Protein AF-A0A453SPH9-F1 (afdb_monomer_lite)

Radius of gyration: 14.11 Å; chains: 1; bounding box: 33×22×46 Å

pLDDT: mean 88.18, std 10.48, range [45.12, 97.75]

Structure (mmCIF, N/CA/C/O backbone):
data_AF-A0A453SPH9-F1
#
_entry.id   AF-A0A453SPH9-F1
#
loop_
_atom_site.group_PDB
_atom_site.id
_atom_site.type_symbol
_atom_site.label_atom_id
_atom_site.label_alt_id
_atom_site.label_comp_id
_atom_site.label_asym_id
_atom_site.label_entity_id
_atom_site.label_seq_id
_atom_site.pdbx_PDB_ins_code
_atom_site.Cartn_x
_atom_site.Cartn_y
_atom_site.Cartn_z
_atom_site.occupancy
_atom_site.B_iso_or_equiv
_atom_site.auth_seq_id
_atom_site.auth_comp_id
_atom_site.auth_asym_id
_atom_site.auth_atom_id
_atom_site.pdbx_PDB_model_num
ATOM 1 N N . LEU A 1 1 ? -7.768 -9.920 24.157 1.00 47.09 1 LEU A N 1
ATOM 2 C CA . LEU A 1 1 ? -7.005 -8.653 24.096 1.00 47.09 1 LEU A CA 1
ATOM 3 C C . LEU A 1 1 ? -6.949 -8.233 22.629 1.00 47.09 1 LEU A C 1
ATOM 5 O O . LEU A 1 1 ? -6.292 -8.907 21.851 1.00 47.09 1 LEU A O 1
ATOM 9 N N . LEU A 1 2 ? -7.734 -7.233 22.218 1.00 66.50 2 LEU A N 1
ATOM 10 C CA . LEU A 1 2 ? -7.675 -6.696 20.852 1.00 66.50 2 LEU A CA 1
ATOM 11 C C . LEU A 1 2 ? -6.459 -5.770 20.767 1.00 66.50 2 LEU A C 1
ATOM 13 O O . LEU A 1 2 ? -6.383 -4.800 21.521 1.00 66.50 2 LEU A O 1
ATOM 17 N N . LEU A 1 3 ? -5.507 -6.096 19.893 1.00 77.88 3 LEU A N 1
ATOM 18 C CA . LEU A 1 3 ? -4.346 -5.253 19.620 1.00 77.88 3 LEU A CA 1
ATOM 19 C C . LEU A 1 3 ? -4.844 -3.903 19.074 1.00 77.88 3 LEU A C 1
ATOM 21 O O . LEU A 1 3 ? -5.718 -3.873 18.211 1.00 77.88 3 LEU A O 1
ATOM 25 N N . LYS A 1 4 ? -4.349 -2.788 19.613 1.00 83.69 4 LYS A N 1
ATOM 26 C CA . LYS A 1 4 ? -4.703 -1.434 19.164 1.00 83.69 4 LYS A CA 1
ATOM 27 C C . LYS A 1 4 ? -3.436 -0.617 19.000 1.00 83.69 4 LYS A C 1
ATOM 29 O O . LYS A 1 4 ? -2.630 -0.547 19.925 1.00 83.69 4 LYS A O 1
ATOM 34 N N . LEU A 1 5 ? -3.280 -0.006 17.834 1.00 84.56 5 LEU A N 1
ATOM 35 C CA . LEU A 1 5 ? -2.148 0.856 17.525 1.00 84.56 5 LEU A CA 1
ATOM 36 C C . LEU A 1 5 ? -2.465 2.300 17.923 1.00 84.56 5 LEU A C 1
ATOM 38 O O . LEU A 1 5 ? -3.548 2.817 17.656 1.00 84.56 5 LEU A O 1
ATOM 42 N N . SER A 1 6 ? -1.504 2.959 18.560 1.00 87.12 6 SER A N 1
ATOM 43 C CA . SER A 1 6 ? -1.535 4.406 18.799 1.00 87.12 6 SER A CA 1
ATOM 44 C C . SER A 1 6 ? -1.298 5.191 17.503 1.00 87.12 6 SER A C 1
ATOM 46 O O . SER A 1 6 ? -0.647 4.680 16.590 1.00 87.12 6 SER A O 1
ATOM 48 N N . SER A 1 7 ? -1.723 6.462 17.442 1.00 85.44 7 SER A N 1
ATOM 49 C CA . SER A 1 7 ? -1.447 7.343 16.290 1.00 85.44 7 SER A CA 1
ATOM 50 C C . SER A 1 7 ? 0.039 7.368 15.922 1.00 85.44 7 SER A C 1
ATOM 52 O O . SER A 1 7 ? 0.387 7.239 14.755 1.00 85.44 7 SER A O 1
ATOM 54 N N . ARG A 1 8 ? 0.939 7.429 16.914 1.00 89.19 8 ARG A N 1
ATOM 55 C CA . ARG A 1 8 ? 2.391 7.402 16.672 1.00 89.19 8 ARG A CA 1
ATOM 56 C C . ARG A 1 8 ? 2.851 6.108 15.994 1.00 89.19 8 ARG A C 1
ATOM 58 O O . ARG A 1 8 ? 3.669 6.168 15.082 1.00 89.19 8 ARG A O 1
ATOM 65 N N . GLN A 1 9 ? 2.354 4.951 16.435 1.00 90.69 9 GLN A N 1
ATOM 66 C CA . GLN A 1 9 ? 2.690 3.665 15.810 1.00 90.69 9 GLN A CA 1
ATOM 67 C C . GLN A 1 9 ? 2.145 3.588 14.385 1.00 90.69 9 GLN A C 1
ATOM 69 O O . GLN A 1 9 ? 2.841 3.097 13.504 1.00 90.69 9 GLN A O 1
ATOM 74 N N . ILE A 1 10 ? 0.940 4.114 14.156 1.00 91.44 10 ILE A N 1
ATOM 75 C CA . ILE A 1 10 ? 0.341 4.183 12.823 1.00 91.44 10 ILE A CA 1
ATOM 76 C C . ILE A 1 10 ? 1.208 5.035 11.898 1.00 91.44 10 ILE A C 1
ATOM 78 O O . ILE A 1 10 ? 1.600 4.549 10.841 1.00 91.44 10 ILE A O 1
ATOM 82 N N . THR A 1 11 ? 1.587 6.246 12.320 1.00 91.94 11 THR A N 1
ATOM 83 C CA . THR A 1 11 ? 2.461 7.129 11.538 1.00 91.94 11 THR A CA 1
ATOM 84 C C . THR A 1 11 ? 3.777 6.440 11.184 1.00 91.94 11 THR A C 1
ATOM 86 O O . THR A 1 11 ? 4.170 6.442 10.023 1.00 91.94 11 THR A O 1
ATOM 89 N N . LEU A 1 12 ? 4.442 5.806 12.157 1.00 94.25 12 LEU A N 1
ATOM 90 C CA . LEU A 1 12 ? 5.714 5.108 11.926 1.00 94.25 12 LEU A CA 1
ATOM 91 C C . LEU A 1 12 ? 5.575 3.916 10.970 1.00 94.25 12 LEU A C 1
ATOM 93 O O . LEU A 1 12 ? 6.464 3.660 10.160 1.00 94.25 12 LEU A O 1
ATOM 97 N N . LEU A 1 13 ? 4.471 3.176 11.054 1.00 94.94 13 LEU A N 1
ATOM 98 C CA . LEU A 1 13 ? 4.216 2.054 10.154 1.00 94.94 13 LEU A CA 1
ATOM 99 C C . LEU A 1 13 ? 3.898 2.541 8.737 1.00 94.94 13 LEU A C 1
ATOM 101 O O . LEU A 1 13 ? 4.402 1.966 7.778 1.00 94.94 13 LEU A O 1
ATOM 105 N N . LEU A 1 14 ? 3.132 3.625 8.591 1.00 94.88 14 LEU A N 1
ATOM 106 C CA . LEU A 1 14 ? 2.836 4.232 7.291 1.00 94.88 14 LEU A CA 1
ATOM 107 C C . LEU A 1 14 ? 4.087 4.804 6.616 1.00 94.88 14 LEU A C 1
ATOM 109 O O . LEU A 1 14 ? 4.282 4.589 5.420 1.00 94.88 14 LEU A O 1
ATOM 113 N N . THR A 1 15 ? 4.964 5.478 7.364 1.00 95.31 15 THR A N 1
ATOM 114 C CA . THR A 1 15 ? 6.237 5.971 6.816 1.00 95.31 15 THR A CA 1
ATOM 115 C C . THR A 1 15 ? 7.183 4.828 6.453 1.00 95.31 15 THR A C 1
ATOM 117 O O . THR A 1 15 ? 7.867 4.906 5.434 1.00 95.31 15 THR A O 1
ATOM 120 N N . SER A 1 16 ? 7.187 3.739 7.228 1.00 96.19 16 SER A N 1
ATOM 121 C CA . SER A 1 16 ? 7.944 2.528 6.894 1.00 96.19 16 SER A CA 1
ATOM 122 C C . SER A 1 16 ? 7.420 1.860 5.619 1.00 96.19 16 SER A C 1
ATOM 124 O O . SER A 1 16 ? 8.208 1.531 4.738 1.00 96.19 16 SER A O 1
ATOM 126 N N . ILE A 1 17 ? 6.096 1.749 5.458 1.00 96.69 17 ILE A N 1
ATOM 127 C CA . ILE A 1 17 ? 5.455 1.232 4.236 1.00 96.69 17 ILE A CA 1
ATOM 128 C C . ILE A 1 17 ? 5.859 2.053 3.011 1.00 96.69 17 ILE A C 1
ATOM 130 O O . ILE A 1 17 ? 6.189 1.478 1.975 1.00 96.69 17 ILE A O 1
ATOM 134 N N . TRP A 1 18 ? 5.869 3.385 3.128 1.00 96.44 18 TRP A N 1
ATOM 135 C CA . TRP A 1 18 ? 6.357 4.260 2.064 1.00 96.44 18 TRP A CA 1
ATOM 136 C C . TRP A 1 18 ? 7.804 3.929 1.687 1.00 96.44 18 TRP A C 1
ATOM 138 O O . TRP A 1 18 ? 8.080 3.620 0.528 1.00 96.44 18 TRP A O 1
ATOM 148 N N . ALA A 1 19 ? 8.711 3.946 2.669 1.00 96.50 19 ALA A N 1
ATOM 149 C CA . ALA A 1 19 ? 10.133 3.687 2.457 1.00 96.50 19 ALA A CA 1
ATOM 150 C C . ALA A 1 19 ? 10.382 2.295 1.852 1.00 96.50 19 ALA A C 1
ATOM 152 O O . ALA A 1 19 ? 11.179 2.148 0.924 1.00 96.50 19 ALA A O 1
ATOM 153 N N . GLN A 1 20 ? 9.655 1.284 2.334 1.00 95.81 20 GLN A N 1
ATOM 154 C CA . GLN A 1 20 ? 9.713 -0.067 1.797 1.00 95.81 20 GLN A CA 1
ATOM 155 C C . GLN A 1 20 ? 9.223 -0.108 0.357 1.00 95.81 20 GLN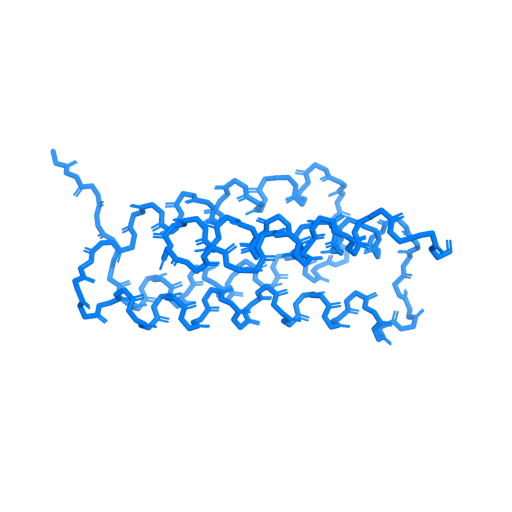 A C 1
ATOM 157 O O . GLN A 1 20 ? 9.927 -0.668 -0.462 1.00 95.81 20 GLN A O 1
ATOM 162 N N . ALA A 1 21 ? 8.095 0.512 0.008 1.00 95.69 21 ALA A N 1
ATOM 163 C CA . ALA A 1 21 ? 7.538 0.451 -1.345 1.00 95.69 21 ALA A CA 1
ATOM 164 C C . ALA A 1 21 ? 8.413 1.143 -2.410 1.00 95.69 21 ALA A C 1
ATOM 166 O O . ALA A 1 21 ? 8.484 0.673 -3.552 1.00 95.69 21 ALA A O 1
ATOM 167 N N . VAL A 1 22 ? 9.101 2.234 -2.055 1.00 94.88 22 VAL A N 1
ATOM 168 C CA . VAL A 1 22 ? 9.994 2.955 -2.984 1.00 94.88 22 VAL A CA 1
ATOM 169 C C . VAL A 1 22 ? 11.380 2.317 -3.114 1.00 94.88 22 VAL A C 1
ATOM 171 O O . VAL A 1 22 ? 12.097 2.620 -4.069 1.00 94.88 22 VAL A O 1
ATOM 174 N N . SER A 1 23 ? 11.743 1.390 -2.218 1.00 94.25 23 SER A N 1
ATOM 175 C CA . SER A 1 23 ? 13.043 0.709 -2.247 1.00 94.25 23 SER A CA 1
ATOM 176 C C . SER A 1 23 ? 13.330 0.068 -3.618 1.00 94.25 23 SER A C 1
ATOM 178 O O . SER A 1 23 ? 12.433 -0.559 -4.208 1.00 94.25 23 SER A O 1
ATOM 180 N N . PRO A 1 24 ? 14.562 0.209 -4.149 1.00 90.69 24 PRO A N 1
ATOM 181 C CA . PRO A 1 24 ? 14.948 -0.373 -5.431 1.00 90.69 24 PRO A CA 1
ATOM 182 C C . PRO A 1 24 ? 14.945 -1.905 -5.437 1.00 90.69 24 PRO A C 1
ATOM 184 O O . PRO A 1 24 ? 14.795 -2.499 -6.500 1.00 90.69 24 PRO A O 1
ATOM 187 N N . GLU A 1 25 ? 15.042 -2.533 -4.266 1.00 91.00 25 GLU A N 1
ATOM 188 C CA . GLU A 1 25 ? 15.185 -3.986 -4.105 1.00 91.00 25 GLU A CA 1
ATOM 189 C C . GLU A 1 25 ? 13.851 -4.752 -4.167 1.00 91.00 25 GLU A C 1
ATOM 191 O O . GLU A 1 25 ? 13.827 -5.976 -4.041 1.00 91.00 25 GLU A O 1
ATOM 196 N N . ASN A 1 26 ? 12.722 -4.062 -4.363 1.00 93.00 26 ASN A N 1
ATOM 197 C CA . ASN A 1 26 ? 11.419 -4.719 -4.361 1.00 93.00 26 ASN A CA 1
ATOM 198 C C . ASN A 1 26 ? 11.194 -5.631 -5.566 1.00 93.00 26 ASN A C 1
ATOM 200 O O . ASN A 1 26 ? 11.226 -5.212 -6.727 1.00 93.00 26 ASN A O 1
ATOM 204 N N . THR A 1 27 ? 10.786 -6.854 -5.255 1.00 91.75 27 THR A N 1
ATOM 205 C CA . THR A 1 27 ? 10.158 -7.795 -6.181 1.00 91.75 27 THR A CA 1
ATOM 206 C C . THR A 1 27 ? 8.625 -7.694 -6.097 1.00 91.75 27 THR A C 1
ATOM 208 O O . THR A 1 27 ? 8.092 -7.143 -5.130 1.00 91.75 27 THR A O 1
ATOM 211 N N . PRO A 1 28 ? 7.867 -8.241 -7.068 1.00 89.31 28 PRO A N 1
ATOM 212 C CA . PRO A 1 28 ? 6.402 -8.281 -7.002 1.00 89.31 28 PRO A CA 1
ATOM 213 C C . PRO A 1 28 ? 5.838 -8.855 -5.690 1.00 89.31 28 PRO A C 1
ATOM 215 O O . PRO A 1 28 ? 4.881 -8.301 -5.154 1.00 89.31 28 PRO A O 1
ATOM 218 N N . ALA A 1 29 ? 6.470 -9.889 -5.126 1.00 92.88 29 ALA A N 1
ATOM 219 C CA . ALA A 1 29 ? 6.053 -10.489 -3.856 1.00 92.88 29 ALA A CA 1
ATOM 220 C C . ALA A 1 29 ? 6.202 -9.525 -2.663 1.00 92.88 29 ALA A C 1
ATOM 222 O O . ALA A 1 29 ? 5.402 -9.558 -1.729 1.00 92.88 29 ALA A O 1
ATOM 223 N N . ASN A 1 30 ? 7.190 -8.619 -2.696 1.00 95.75 30 ASN A N 1
ATOM 224 C CA . ASN A 1 30 ? 7.344 -7.607 -1.650 1.00 95.75 30 ASN A CA 1
ATOM 225 C C . ASN A 1 30 ? 6.172 -6.618 -1.657 1.00 95.75 30 ASN A C 1
ATOM 227 O O . ASN A 1 30 ? 5.663 -6.275 -0.594 1.00 95.75 30 ASN A O 1
ATOM 231 N N . TYR A 1 31 ? 5.688 -6.214 -2.836 1.00 96.06 31 TYR A N 1
ATOM 232 C CA . TYR A 1 31 ? 4.527 -5.327 -2.948 1.00 96.06 31 TYR A CA 1
ATOM 233 C C . TYR A 1 31 ? 3.246 -5.965 -2.388 1.00 96.06 31 TYR A C 1
ATOM 235 O O . TYR A 1 31 ? 2.469 -5.285 -1.719 1.00 96.06 31 TYR A O 1
ATOM 243 N N . GLU A 1 32 ? 3.043 -7.267 -2.594 1.00 95.31 32 GLU A N 1
ATOM 244 C CA . GLU A 1 32 ? 1.920 -8.008 -2.003 1.00 95.31 32 GLU A CA 1
ATOM 245 C C . GLU A 1 32 ? 2.018 -8.062 -0.469 1.00 95.31 32 GLU A C 1
ATOM 247 O O . GLU A 1 32 ? 1.056 -7.745 0.236 1.00 95.31 32 GLU A O 1
ATOM 252 N N . ALA A 1 33 ? 3.208 -8.350 0.069 1.00 97.00 33 ALA A N 1
ATOM 253 C CA . ALA A 1 33 ? 3.450 -8.327 1.512 1.00 97.00 33 ALA A CA 1
ATOM 254 C C . ALA A 1 33 ? 3.212 -6.934 2.128 1.00 97.00 33 ALA A C 1
ATOM 256 O O . ALA A 1 33 ? 2.618 -6.817 3.206 1.00 97.00 33 ALA A O 1
ATOM 257 N N . ILE A 1 34 ? 3.614 -5.866 1.430 1.00 97.75 34 ILE A N 1
ATOM 258 C CA . ILE A 1 34 ? 3.346 -4.481 1.839 1.00 97.75 34 ILE A CA 1
ATOM 259 C C . ILE A 1 34 ? 1.833 -4.211 1.859 1.00 97.75 34 ILE A C 1
ATOM 261 O O . ILE A 1 34 ? 1.332 -3.642 2.831 1.00 97.75 34 ILE A O 1
ATOM 265 N N . ALA A 1 35 ? 1.082 -4.665 0.850 1.00 96.94 35 ALA A N 1
ATOM 266 C CA . ALA A 1 35 ? -0.375 -4.508 0.805 1.00 96.94 35 ALA A CA 1
ATOM 267 C C . ALA A 1 35 ? -1.073 -5.200 1.991 1.00 96.94 35 ALA A C 1
ATOM 269 O O . ALA A 1 35 ? -1.977 -4.630 2.614 1.00 96.94 35 ALA A O 1
ATOM 270 N N . HIS A 1 36 ? -0.636 -6.411 2.344 1.00 96.50 36 HIS A N 1
ATOM 271 C CA . HIS A 1 36 ? -1.150 -7.127 3.513 1.00 96.50 36 HIS A CA 1
ATOM 272 C C . HIS A 1 36 ? -0.806 -6.416 4.823 1.00 96.50 36 HIS A C 1
ATOM 274 O O . HIS A 1 36 ? -1.677 -6.246 5.677 1.00 96.50 36 HIS A O 1
ATOM 280 N N . THR A 1 37 ? 0.431 -5.939 4.958 1.00 96.38 37 THR A N 1
ATOM 281 C CA . THR A 1 37 ? 0.886 -5.188 6.137 1.00 96.38 37 THR A CA 1
ATOM 282 C C . THR A 1 37 ? 0.066 -3.913 6.327 1.00 96.38 37 THR A C 1
ATOM 284 O O . THR A 1 37 ? -0.426 -3.643 7.423 1.00 96.38 37 THR A O 1
ATOM 287 N N . TYR A 1 38 ? -0.163 -3.169 5.244 1.00 95.81 38 TYR A N 1
ATOM 288 C CA . TYR A 1 38 ? -1.031 -1.996 5.233 1.00 95.81 38 TYR A CA 1
ATOM 289 C C . TYR A 1 38 ? -2.472 -2.323 5.648 1.00 95.81 38 TYR A C 1
ATOM 291 O O . TYR A 1 38 ? -3.074 -1.615 6.453 1.00 95.81 38 TYR A O 1
ATOM 299 N N . SER A 1 39 ? -3.021 -3.424 5.135 1.00 94.00 39 SER A N 1
ATOM 300 C CA . SER A 1 39 ? -4.381 -3.859 5.466 1.00 94.00 39 SER A CA 1
ATOM 301 C C . SER A 1 39 ? -4.523 -4.168 6.960 1.00 94.00 39 SER A C 1
ATOM 303 O O . SER A 1 39 ? -5.459 -3.695 7.605 1.00 94.00 39 SER A O 1
ATOM 305 N N . LEU A 1 40 ? -3.565 -4.906 7.535 1.00 93.00 40 LEU A N 1
ATOM 306 C CA . LEU A 1 40 ? -3.534 -5.209 8.969 1.00 93.00 40 LEU A CA 1
ATOM 307 C C . LEU A 1 40 ? -3.418 -3.936 9.811 1.00 93.00 40 LEU A C 1
ATOM 309 O O . LEU A 1 40 ? -4.184 -3.754 10.756 1.00 93.00 40 LEU A O 1
ATOM 313 N N . LEU A 1 41 ? -2.514 -3.029 9.441 1.00 92.56 41 LEU A N 1
ATOM 314 C CA . LEU A 1 41 ? -2.354 -1.731 10.094 1.00 92.56 41 LEU A CA 1
ATOM 315 C C . LEU A 1 41 ? -3.689 -0.977 10.209 1.00 92.56 41 LEU A C 1
ATOM 317 O O . LEU A 1 41 ? -4.031 -0.487 11.287 1.00 92.56 41 LEU A O 1
ATOM 321 N N . LEU A 1 42 ? -4.465 -0.914 9.125 1.00 90.38 42 LEU A N 1
ATOM 322 C CA . LEU A 1 42 ? -5.746 -0.210 9.122 1.00 90.38 42 LEU A CA 1
ATOM 323 C C . LEU A 1 42 ? -6.805 -0.900 9.984 1.00 90.38 42 LEU A C 1
ATOM 325 O O . LEU A 1 42 ? -7.524 -0.213 10.713 1.00 90.38 42 LEU A O 1
ATOM 329 N N . LEU A 1 43 ? -6.851 -2.235 9.982 1.00 88.56 43 LEU A N 1
ATOM 330 C CA . LEU A 1 43 ? -7.758 -3.008 10.838 1.00 88.56 43 LEU A CA 1
ATOM 331 C C . LEU A 1 43 ? -7.458 -2.817 12.336 1.00 88.56 43 LEU A C 1
ATOM 333 O O . LEU A 1 43 ? -8.376 -2.854 13.154 1.00 88.56 43 LEU A O 1
ATOM 337 N N . PHE A 1 44 ? -6.196 -2.563 12.700 1.00 87.38 44 PHE A N 1
ATOM 338 C CA . PHE A 1 44 ? -5.756 -2.373 14.089 1.00 87.38 44 PHE A CA 1
ATOM 339 C C . PHE A 1 44 ? -5.595 -0.901 14.520 1.00 87.38 44 PHE A C 1
ATOM 341 O O . PHE A 1 44 ? -5.157 -0.634 15.641 1.00 87.38 44 PHE A O 1
ATOM 348 N N . SER A 1 45 ? -6.002 0.069 13.692 1.00 82.69 45 SER A N 1
ATOM 349 C CA . SER A 1 45 ? -5.872 1.518 13.968 1.00 82.69 45 SER A CA 1
ATOM 350 C C . SER A 1 45 ? -6.829 2.078 15.051 1.00 82.69 45 SER A C 1
ATOM 352 O O . SER A 1 45 ? -6.849 3.277 15.342 1.00 82.69 45 SER A O 1
ATOM 354 N N . GLY A 1 46 ? -7.642 1.207 15.6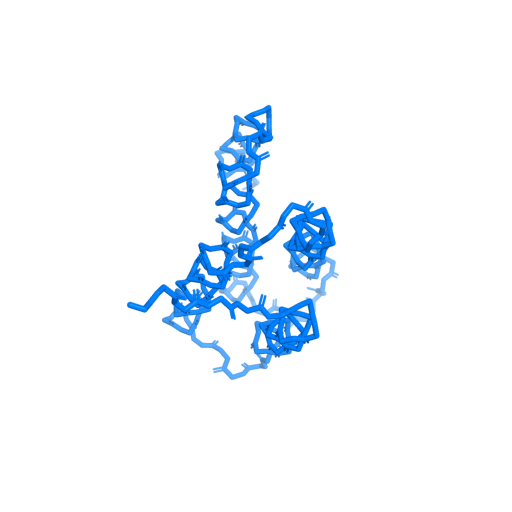60 1.00 65.88 46 GLY A N 1
ATOM 355 C CA . GLY A 1 46 ? -8.873 1.524 16.387 1.00 65.88 46 GLY A CA 1
ATOM 356 C C . GLY A 1 46 ? -8.799 2.518 17.556 1.00 65.88 46 GLY A C 1
ATOM 357 O O . GLY A 1 46 ? -8.456 2.144 18.677 1.00 65.88 46 GLY A O 1
ATOM 358 N N . CYS A 1 47 ? -9.317 3.729 17.314 1.00 59.25 47 CYS A N 1
ATOM 359 C CA . CYS A 1 47 ? -10.008 4.635 18.248 1.00 59.25 47 CYS A CA 1
ATOM 360 C C . CYS A 1 47 ? -10.653 5.795 17.448 1.00 59.25 47 CYS A C 1
ATOM 362 O O . CYS A 1 47 ? -10.131 6.173 16.407 1.00 59.25 47 CYS A O 1
ATOM 364 N N . LYS A 1 48 ? -11.772 6.395 17.897 1.00 61.66 48 LYS A N 1
ATOM 365 C CA . LYS A 1 48 ? -12.490 7.445 17.122 1.00 61.66 48 LYS A CA 1
ATOM 366 C C . LYS A 1 48 ? -11.653 8.702 16.819 1.00 61.66 48 LYS A C 1
ATOM 368 O O . LYS A 1 48 ? -11.935 9.369 15.836 1.00 61.66 48 LYS A O 1
ATOM 373 N N . ALA A 1 49 ? -10.657 9.028 17.643 1.00 62.22 49 ALA A N 1
ATOM 374 C CA . ALA A 1 49 ? -9.760 10.163 17.401 1.00 62.22 49 ALA A CA 1
ATOM 375 C C . ALA A 1 49 ? -8.617 9.799 16.434 1.00 62.22 49 ALA A C 1
ATOM 377 O O . ALA A 1 49 ? -8.363 10.524 15.478 1.00 62.22 49 ALA A O 1
ATOM 378 N N . SER A 1 50 ? -7.994 8.629 16.622 1.00 65.94 50 SER A N 1
ATOM 379 C CA . SER A 1 50 ? -6.935 8.127 15.738 1.00 65.94 50 SER A CA 1
ATOM 380 C C . SER A 1 50 ? -7.452 7.739 14.353 1.00 65.94 50 SER A C 1
ATOM 382 O O . SER A 1 50 ? -6.665 7.686 13.418 1.00 65.94 50 SER A O 1
ATOM 384 N N . ILE A 1 51 ? -8.759 7.496 14.188 1.00 72.38 51 ILE A N 1
ATOM 385 C CA . ILE A 1 51 ? -9.333 7.063 12.909 1.00 72.38 51 ILE A CA 1
ATOM 386 C C . ILE A 1 51 ? -9.247 8.140 11.824 1.00 72.38 51 ILE A C 1
ATOM 388 O O . ILE A 1 51 ? -9.010 7.797 10.675 1.00 72.38 51 ILE A O 1
ATOM 392 N N . LEU A 1 52 ? -9.406 9.425 12.166 1.00 77.38 52 LEU A N 1
ATOM 393 C CA . LEU A 1 52 ? -9.343 10.519 11.188 1.00 77.38 52 LEU A CA 1
ATOM 394 C C . LEU A 1 52 ? -7.900 10.792 10.756 1.00 77.38 52 LEU A C 1
ATOM 396 O O . LEU A 1 52 ? -7.632 10.992 9.570 1.00 77.38 52 LEU A O 1
ATOM 400 N N . GLU A 1 53 ? -6.965 10.744 11.704 1.00 81.44 53 GLU A N 1
ATOM 401 C CA . GLU A 1 53 ? -5.532 10.833 11.415 1.00 81.44 53 GLU A CA 1
ATOM 402 C C . GLU A 1 53 ? -5.069 9.636 10.579 1.00 81.44 53 GLU A C 1
ATOM 404 O O . GLU A 1 53 ? -4.442 9.820 9.537 1.00 81.44 53 GLU A O 1
ATOM 409 N N . ALA A 1 54 ? -5.439 8.417 10.986 1.00 82.88 54 ALA A N 1
ATOM 410 C CA . ALA A 1 54 ? -5.121 7.191 10.263 1.00 82.88 54 ALA A CA 1
ATOM 411 C C . ALA A 1 54 ? -5.737 7.189 8.861 1.00 82.88 54 ALA A C 1
ATOM 413 O O . ALA A 1 54 ? -5.055 6.832 7.906 1.00 82.88 54 ALA A O 1
ATOM 414 N N . LEU A 1 55 ? -6.986 7.645 8.713 1.00 86.56 55 LEU A N 1
ATOM 415 C CA . LEU A 1 55 ? -7.642 7.825 7.419 1.00 86.56 55 LEU A CA 1
ATOM 416 C C . LEU A 1 55 ? -6.808 8.738 6.530 1.00 86.56 55 LEU A C 1
ATOM 4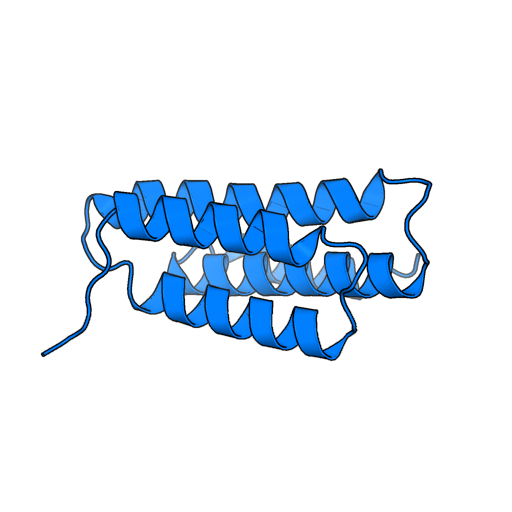18 O O . LEU A 1 55 ? -6.401 8.321 5.445 1.00 86.56 55 LEU A O 1
ATOM 422 N N . THR A 1 56 ? -6.509 9.944 7.009 1.00 89.69 56 THR A N 1
ATOM 423 C CA . THR A 1 56 ? -5.804 10.964 6.226 1.00 89.69 56 THR A CA 1
ATOM 424 C C . THR A 1 56 ? -4.426 10.472 5.800 1.00 89.69 56 THR A C 1
ATOM 426 O O . THR A 1 56 ? -4.114 10.482 4.610 1.00 89.69 56 THR A O 1
ATOM 429 N N . GLN A 1 57 ? -3.629 9.957 6.739 1.00 91.75 57 GLN A N 1
ATOM 430 C CA . GLN A 1 57 ? -2.285 9.465 6.441 1.00 91.75 57 GLN A CA 1
ATOM 431 C C . GLN A 1 57 ? -2.306 8.234 5.523 1.00 91.75 57 GLN A C 1
ATOM 433 O O . GLN A 1 57 ? -1.453 8.104 4.648 1.00 91.75 57 GLN A O 1
ATOM 438 N N . SER A 1 58 ? -3.293 7.344 5.670 1.00 91.31 58 SER A N 1
ATOM 439 C CA . SER A 1 58 ? -3.414 6.157 4.816 1.00 91.31 58 SER A CA 1
ATOM 440 C C . SER A 1 58 ? -3.643 6.533 3.348 1.00 91.31 58 SER A C 1
ATOM 442 O O . SER A 1 58 ? -2.928 6.061 2.461 1.00 91.31 58 SER A O 1
ATOM 444 N N . PHE A 1 59 ? -4.571 7.464 3.089 1.00 93.31 59 PHE A N 1
ATOM 445 C CA . PHE A 1 59 ? -4.818 7.977 1.744 1.00 93.31 59 PHE A CA 1
ATOM 446 C C . PHE A 1 59 ? -3.627 8.776 1.217 1.00 93.31 59 PHE A C 1
ATOM 448 O O . PHE A 1 59 ? -3.289 8.632 0.045 1.00 93.31 59 PHE A O 1
ATOM 455 N N . GLN A 1 60 ? -2.955 9.561 2.066 1.00 94.94 60 GLN A N 1
ATOM 456 C CA . GLN A 1 60 ? -1.742 10.288 1.682 1.00 94.94 60 GLN A CA 1
ATOM 457 C C . GLN A 1 60 ? -0.652 9.344 1.169 1.00 94.94 60 GLN A C 1
ATOM 459 O O . GLN A 1 60 ? -0.128 9.579 0.082 1.00 94.94 60 GLN A O 1
ATOM 464 N N . VAL A 1 61 ? -0.346 8.255 1.884 1.00 96.25 61 VAL A N 1
ATOM 465 C CA . VAL A 1 61 ? 0.661 7.280 1.426 1.00 96.25 61 VAL A CA 1
ATOM 466 C C . VAL A 1 61 ? 0.218 6.602 0.129 1.00 96.25 61 VAL A C 1
ATOM 468 O O . VAL A 1 61 ? 1.009 6.506 -0.809 1.00 96.25 61 VAL A O 1
ATOM 471 N N . ALA A 1 62 ? -1.044 6.173 0.031 1.00 96.00 62 ALA A N 1
ATOM 472 C CA . ALA A 1 62 ? -1.553 5.535 -1.183 1.00 96.00 62 ALA A CA 1
ATOM 473 C C . ALA A 1 62 ? -1.458 6.467 -2.409 1.00 96.00 62 ALA A C 1
ATOM 475 O O . ALA A 1 62 ? -0.990 6.058 -3.473 1.00 96.00 62 ALA A O 1
ATOM 476 N N . PHE A 1 63 ? -1.845 7.738 -2.267 1.00 94.88 63 PHE A N 1
ATOM 477 C CA . PHE A 1 63 ? -1.767 8.719 -3.351 1.00 94.88 63 PHE A CA 1
ATOM 478 C C . PHE A 1 63 ? -0.336 9.125 -3.683 1.00 94.88 63 PHE A C 1
ATOM 480 O O . PHE A 1 63 ? -0.017 9.260 -4.864 1.00 94.88 63 PHE A O 1
ATOM 487 N N . ALA A 1 64 ? 0.540 9.249 -2.687 1.00 96.31 64 ALA A N 1
ATOM 488 C CA . ALA A 1 64 ? 1.956 9.487 -2.924 1.00 96.31 64 ALA A CA 1
ATOM 489 C C . ALA A 1 64 ? 2.573 8.345 -3.747 1.00 96.31 64 ALA A C 1
ATOM 491 O O . ALA A 1 64 ? 3.322 8.607 -4.685 1.00 96.31 64 ALA A O 1
ATOM 492 N N . LEU A 1 65 ? 2.223 7.080 -3.459 1.00 96.00 65 LEU A N 1
ATOM 493 C CA . LEU A 1 65 ? 2.797 5.926 -4.172 1.00 96.00 65 LEU A CA 1
ATOM 494 C C . LEU A 1 65 ? 2.286 5.872 -5.605 1.00 96.00 65 LEU A C 1
ATOM 496 O O . LEU A 1 65 ? 3.036 5.569 -6.533 1.00 96.00 65 LEU A O 1
ATOM 500 N N . ARG A 1 66 ? 1.011 6.224 -5.789 1.00 94.75 66 ARG A N 1
ATOM 501 C CA . ARG A 1 66 ? 0.416 6.382 -7.112 1.00 94.75 66 ARG A CA 1
ATOM 502 C C . ARG A 1 66 ? 1.123 7.471 -7.911 1.00 94.75 66 ARG A C 1
ATOM 504 O O . ARG A 1 66 ? 1.449 7.246 -9.069 1.00 94.75 66 ARG A O 1
ATOM 511 N N . HIS A 1 67 ? 1.350 8.633 -7.304 1.00 94.81 67 HIS A N 1
ATOM 512 C CA . HIS A 1 67 ? 2.041 9.743 -7.949 1.00 94.81 67 HIS A CA 1
ATOM 513 C C . HIS A 1 67 ? 3.463 9.341 -8.343 1.00 94.81 67 HIS A C 1
ATOM 515 O O . HIS A 1 67 ? 3.802 9.435 -9.516 1.00 94.81 67 HIS A O 1
ATOM 521 N N . TYR A 1 68 ? 4.227 8.773 -7.407 1.00 94.56 68 TYR A N 1
ATOM 522 C CA . TYR A 1 68 ? 5.582 8.276 -7.645 1.00 94.56 68 TYR A CA 1
ATOM 523 C C . TYR A 1 68 ? 5.637 7.261 -8.794 1.00 94.56 68 TYR A C 1
ATOM 525 O O . TYR A 1 68 ? 6.474 7.360 -9.685 1.00 94.56 68 TYR A O 1
ATOM 533 N N . SER A 1 69 ? 4.677 6.334 -8.848 1.00 94.12 69 SER A N 1
ATOM 534 C CA . SER A 1 69 ? 4.547 5.409 -9.972 1.00 94.12 69 SER A CA 1
ATOM 535 C C . SER A 1 69 ? 4.339 6.110 -11.322 1.00 94.12 69 SER A C 1
ATOM 537 O O . SER A 1 69 ? 4.731 5.561 -12.347 1.00 94.12 69 SER A O 1
ATOM 539 N N . LEU A 1 70 ? 3.656 7.250 -11.369 1.00 91.56 70 LEU A N 1
ATOM 540 C CA . LEU A 1 70 ? 3.300 7.912 -12.627 1.00 91.56 70 LEU A CA 1
ATOM 541 C C . LEU A 1 70 ? 4.357 8.922 -13.082 1.00 91.56 70 LEU A C 1
ATOM 543 O O . LEU A 1 70 ? 4.519 9.110 -14.284 1.00 91.56 70 LEU A O 1
ATOM 547 N N . THR A 1 71 ? 5.062 9.562 -12.150 1.00 91.62 71 THR A N 1
ATOM 548 C CA . THR A 1 71 ? 6.012 10.640 -12.458 1.00 91.62 71 THR A CA 1
ATOM 549 C C . THR A 1 71 ? 7.455 10.183 -12.564 1.00 91.62 71 THR A C 1
ATOM 551 O O . THR A 1 71 ? 8.237 10.829 -13.255 1.00 91.62 71 THR A O 1
ATOM 554 N N . GLU A 1 72 ? 7.832 9.097 -11.888 1.00 88.88 72 GLU A N 1
ATOM 555 C CA . GLU A 1 72 ? 9.230 8.680 -11.834 1.00 88.88 72 GLU A CA 1
ATOM 556 C C . GLU A 1 72 ? 9.666 8.052 -13.169 1.00 88.88 72 GLU A C 1
ATOM 558 O O . GLU A 1 72 ? 9.259 6.940 -13.553 1.00 88.88 72 GLU A O 1
ATOM 563 N N . ALA A 1 73 ? 10.500 8.801 -13.892 1.00 76.00 73 ALA A N 1
ATOM 564 C CA . ALA A 1 73 ? 10.961 8.454 -15.231 1.00 76.00 73 ALA A CA 1
ATOM 565 C C . ALA A 1 73 ? 11.884 7.224 -15.214 1.00 76.00 73 ALA A C 1
ATOM 567 O O . ALA A 1 73 ? 11.805 6.385 -16.112 1.00 76.00 73 ALA A O 1
ATOM 568 N N . GLU A 1 74 ? 12.686 7.068 -14.158 1.00 86.31 74 GLU A N 1
ATOM 569 C CA . GLU A 1 74 ? 13.703 6.016 -14.043 1.00 86.31 74 GLU A CA 1
ATOM 570 C C . GLU A 1 74 ? 13.163 4.676 -13.511 1.00 86.31 74 GLU A C 1
ATOM 572 O O . GLU A 1 74 ? 13.899 3.691 -13.421 1.00 86.31 74 GLU A O 1
ATOM 577 N N . LEU A 1 75 ? 11.867 4.580 -13.179 1.00 88.44 75 LEU A N 1
ATOM 578 C CA . LEU A 1 75 ? 11.289 3.322 -12.703 1.00 88.44 75 LEU A CA 1
ATOM 579 C C . LEU A 1 75 ? 11.202 2.267 -13.821 1.00 88.44 75 LEU A C 1
ATOM 581 O O . LEU A 1 75 ? 10.554 2.504 -14.849 1.00 88.44 75 LEU A O 1
ATOM 585 N N . PRO A 1 76 ? 11.720 1.043 -13.593 1.00 90.75 76 PRO A N 1
ATOM 586 C CA . PRO A 1 76 ? 11.478 -0.081 -14.484 1.00 90.75 76 PRO A CA 1
ATOM 587 C C . PRO A 1 76 ? 9.969 -0.330 -14.679 1.00 90.75 76 PRO A C 1
ATOM 589 O O . PRO A 1 76 ? 9.210 -0.267 -13.703 1.00 90.75 76 PRO A O 1
ATOM 592 N N . PRO A 1 77 ? 9.503 -0.700 -15.889 1.00 90.19 77 PRO A N 1
ATOM 593 C CA . PRO A 1 77 ? 8.075 -0.904 -16.162 1.00 90.19 77 PRO A CA 1
ATOM 594 C C . PRO A 1 77 ? 7.392 -1.948 -15.266 1.00 90.19 77 PRO A C 1
ATOM 596 O O . PRO A 1 77 ? 6.189 -1.875 -15.017 1.00 90.19 77 PRO A O 1
ATOM 599 N N . SER A 1 78 ? 8.133 -2.950 -14.783 1.00 90.69 78 SER A N 1
ATOM 600 C CA . SER A 1 78 ? 7.635 -3.924 -13.804 1.00 90.69 78 SER A CA 1
ATOM 601 C C . SER A 1 78 ? 7.322 -3.258 -12.462 1.00 90.69 78 SER A C 1
ATOM 603 O O . SER A 1 78 ? 6.191 -3.347 -11.992 1.00 90.69 78 SER A O 1
ATOM 605 N N . ARG A 1 79 ? 8.286 -2.529 -11.888 1.00 91.50 79 ARG A N 1
ATOM 606 C CA . ARG A 1 79 ? 8.132 -1.812 -10.613 1.00 91.50 79 ARG A CA 1
ATOM 607 C C . ARG A 1 79 ? 7.045 -0.753 -10.685 1.00 91.50 79 ARG A C 1
ATOM 609 O O . ARG A 1 79 ? 6.239 -0.660 -9.766 1.00 91.50 79 ARG A O 1
ATOM 616 N N . ARG A 1 80 ? 6.971 -0.023 -11.801 1.00 93.12 80 ARG A N 1
ATOM 617 C CA . ARG A 1 80 ? 5.905 0.947 -12.061 1.00 93.12 80 ARG A CA 1
ATOM 618 C C . ARG A 1 80 ? 4.520 0.307 -11.930 1.00 93.12 80 ARG A C 1
ATOM 620 O O . ARG A 1 80 ? 3.693 0.763 -11.150 1.00 93.12 80 ARG A O 1
ATOM 627 N N . ARG A 1 81 ? 4.283 -0.806 -12.633 1.00 92.88 81 ARG A N 1
ATOM 628 C CA . ARG A 1 81 ? 3.000 -1.530 -12.575 1.00 92.88 81 ARG A CA 1
ATOM 629 C C . ARG A 1 81 ? 2.693 -2.063 -11.176 1.00 92.88 81 ARG A C 1
ATOM 631 O O . ARG A 1 81 ? 1.553 -1.948 -10.727 1.00 92.88 81 ARG A O 1
ATOM 638 N N . SER A 1 82 ? 3.690 -2.597 -10.473 1.00 95.12 82 SER A N 1
ATOM 639 C CA . SER A 1 82 ? 3.508 -3.094 -9.105 1.00 95.12 82 SER A CA 1
ATOM 64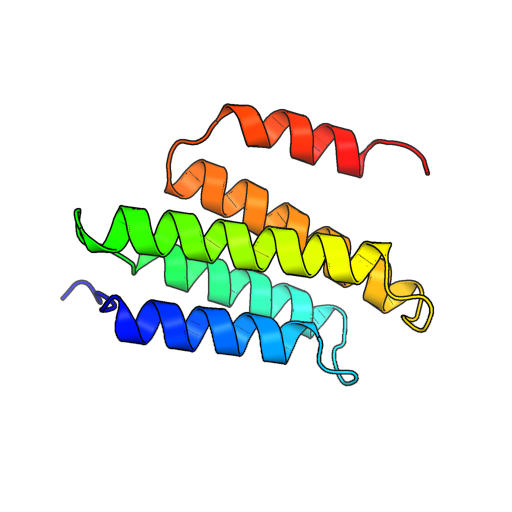0 C C . SER A 1 82 ? 3.171 -1.975 -8.118 1.00 95.12 82 SER A C 1
ATOM 642 O O . SER A 1 82 ? 2.239 -2.128 -7.336 1.00 95.12 82 SER A O 1
ATOM 644 N N . LEU A 1 83 ? 3.859 -0.830 -8.190 1.00 95.31 83 LEU A N 1
ATOM 645 C CA . LEU A 1 83 ? 3.575 0.348 -7.364 1.00 95.31 83 LEU A CA 1
ATOM 646 C C . LEU A 1 83 ? 2.180 0.909 -7.631 1.00 95.31 83 LEU A C 1
ATOM 648 O O . LEU A 1 83 ? 1.434 1.171 -6.691 1.00 95.31 83 LEU A O 1
ATOM 652 N N . PHE A 1 84 ? 1.803 1.045 -8.903 1.00 94.94 84 PHE A N 1
ATOM 653 C CA . PHE A 1 84 ? 0.464 1.484 -9.285 1.00 94.94 84 PHE A CA 1
ATOM 654 C C . PHE A 1 84 ? -0.622 0.547 -8.742 1.00 94.94 84 PHE A C 1
ATOM 656 O O . PHE A 1 84 ? -1.638 0.997 -8.202 1.00 94.94 84 PHE A O 1
ATOM 663 N N . THR A 1 85 ? -0.397 -0.764 -8.858 1.00 95.38 85 THR A N 1
ATOM 664 C CA . THR A 1 85 ? -1.324 -1.792 -8.370 1.00 95.38 85 THR A CA 1
ATOM 665 C C . THR A 1 85 ? -1.421 -1.762 -6.846 1.00 95.38 85 THR A C 1
ATOM 667 O O . THR A 1 85 ? -2.531 -1.728 -6.316 1.00 95.38 85 THR A O 1
ATOM 670 N N . LEU A 1 86 ? -0.284 -1.686 -6.143 1.00 96.50 86 LEU A N 1
ATOM 671 C CA . LEU A 1 86 ? -0.220 -1.544 -4.687 1.00 96.50 86 LEU A CA 1
ATOM 672 C C . LEU A 1 86 ? -0.992 -0.303 -4.229 1.00 96.50 86 LEU A C 1
ATOM 674 O O . LEU A 1 86 ? -1.894 -0.413 -3.403 1.00 96.50 86 LEU A O 1
ATOM 678 N N . ALA A 1 87 ? -0.685 0.863 -4.801 1.00 96.38 87 ALA A N 1
ATOM 679 C CA . ALA A 1 87 ? -1.339 2.119 -4.458 1.00 96.38 87 ALA A CA 1
ATOM 680 C C . ALA A 1 87 ? -2.859 2.034 -4.654 1.00 96.38 87 ALA A C 1
ATOM 682 O O . ALA A 1 87 ? -3.627 2.448 -3.789 1.00 96.38 87 ALA A O 1
ATOM 683 N N . THR A 1 88 ? -3.303 1.426 -5.756 1.00 95.00 88 THR A N 1
ATOM 684 C CA . THR A 1 88 ? -4.731 1.242 -6.040 1.00 95.00 88 THR A CA 1
ATOM 685 C C . THR A 1 88 ? -5.396 0.287 -5.042 1.00 95.00 88 THR A C 1
ATOM 687 O O . THR A 1 88 ? -6.486 0.578 -4.545 1.00 95.00 88 THR A O 1
ATOM 690 N N . ALA A 1 89 ? -4.740 -0.821 -4.688 1.00 95.12 89 ALA A N 1
ATOM 691 C CA . ALA A 1 89 ? -5.225 -1.748 -3.666 1.00 95.12 89 ALA A CA 1
ATOM 692 C C . ALA A 1 89 ? -5.333 -1.070 -2.289 1.00 95.12 89 ALA A C 1
ATOM 694 O O . ALA A 1 89 ? -6.355 -1.214 -1.614 1.00 95.12 89 ALA A O 1
ATOM 695 N N . MET A 1 90 ? -4.332 -0.269 -1.908 1.00 95.81 90 MET A N 1
ATOM 696 C CA . MET A 1 90 ? -4.333 0.520 -0.673 1.00 95.81 90 MET A CA 1
ATOM 697 C C . MET A 1 90 ? -5.489 1.526 -0.647 1.00 95.81 90 MET A C 1
ATOM 699 O O . MET A 1 90 ? -6.214 1.591 0.345 1.00 95.81 90 MET A O 1
ATOM 703 N N . THR A 1 91 ? -5.729 2.258 -1.743 1.00 94.62 91 THR A N 1
ATOM 704 C CA . THR A 1 91 ? -6.861 3.192 -1.848 1.00 94.62 91 THR A CA 1
ATOM 705 C C . THR A 1 91 ? -8.199 2.467 -1.708 1.00 94.62 91 THR A C 1
ATOM 707 O O . THR A 1 91 ? -9.055 2.914 -0.943 1.00 94.62 91 THR A O 1
ATOM 710 N N . ILE A 1 92 ? -8.393 1.333 -2.391 1.00 93.88 92 ILE A N 1
ATOM 711 C CA . ILE A 1 92 ? -9.630 0.540 -2.291 1.00 93.88 92 ILE A CA 1
ATOM 712 C C . ILE A 1 92 ? -9.829 0.024 -0.863 1.00 93.88 92 ILE A C 1
ATOM 714 O O . ILE A 1 92 ? -10.942 0.099 -0.336 1.00 93.88 92 ILE A O 1
ATOM 718 N N . PHE A 1 93 ? -8.773 -0.486 -0.226 1.00 93.56 93 PHE A N 1
ATOM 719 C CA . PHE A 1 93 ? -8.862 -1.019 1.128 1.00 93.56 93 PHE A CA 1
ATOM 720 C C . PHE A 1 93 ? -9.172 0.079 2.150 1.00 93.56 93 PHE A C 1
ATOM 722 O O . PHE A 1 93 ? -10.120 -0.077 2.916 1.00 93.56 93 PHE A O 1
ATOM 729 N N . SER A 1 94 ? -8.473 1.221 2.111 1.00 91.56 94 SER A N 1
ATOM 730 C CA . SER A 1 94 ? -8.800 2.392 2.943 1.00 91.56 94 SER A CA 1
ATOM 731 C C . SER A 1 94 ? -10.233 2.856 2.737 1.00 91.56 94 SER A C 1
ATOM 733 O O . SER A 1 94 ? -10.945 3.125 3.699 1.00 91.56 94 SER A O 1
ATOM 735 N N . SER A 1 95 ? -10.690 2.897 1.486 1.00 91.06 95 SER A N 1
ATOM 736 C CA . SER A 1 95 ? -12.059 3.301 1.160 1.00 91.06 95 SER A CA 1
ATOM 737 C C . SER A 1 95 ? -13.095 2.391 1.815 1.00 91.06 95 SER A C 1
ATOM 739 O O . SER A 1 95 ? -14.124 2.870 2.281 1.00 91.06 95 SER A O 1
ATOM 741 N N . ARG A 1 96 ? -12.820 1.085 1.905 1.00 89.50 96 ARG A N 1
ATOM 742 C CA . ARG A 1 96 ? -13.676 0.136 2.631 1.00 89.50 96 ARG A CA 1
ATOM 743 C C . ARG A 1 96 ? -13.550 0.288 4.145 1.00 89.50 96 ARG A C 1
ATOM 745 O O . ARG A 1 96 ? -14.568 0.347 4.820 1.00 89.50 96 ARG A O 1
ATOM 752 N N . ALA A 1 97 ? -12.327 0.378 4.665 1.00 88.56 97 ALA A N 1
ATOM 753 C CA . ALA A 1 97 ? -12.060 0.475 6.101 1.00 88.56 97 ALA A CA 1
ATOM 754 C C . ALA A 1 97 ? -12.665 1.741 6.731 1.00 88.56 97 ALA A C 1
ATOM 756 O O . ALA A 1 97 ? -13.114 1.710 7.874 1.00 88.56 97 ALA A O 1
ATOM 757 N N . PHE A 1 98 ? -12.714 2.838 5.971 1.00 87.62 98 PHE A N 1
ATOM 758 C CA . PHE A 1 98 ? -13.186 4.144 6.429 1.00 87.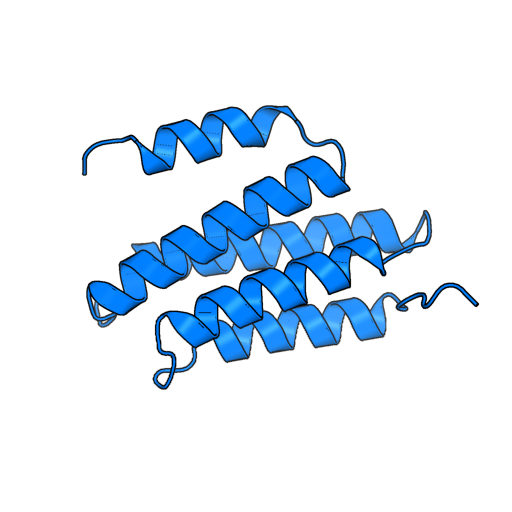62 98 PHE A CA 1
ATOM 759 C C . PHE A 1 98 ? -14.533 4.580 5.828 1.00 87.62 98 PHE A C 1
ATOM 761 O O . PHE A 1 98 ? -14.922 5.733 5.988 1.00 87.62 98 PHE A O 1
ATOM 768 N N . ASN A 1 99 ? -15.261 3.682 5.154 1.00 87.25 99 ASN A N 1
ATOM 769 C CA . ASN A 1 99 ? -16.569 3.955 4.536 1.00 87.25 99 ASN A CA 1
ATOM 770 C C . ASN A 1 99 ? -16.585 5.097 3.491 1.00 87.25 99 ASN A C 1
ATOM 772 O O . ASN A 1 99 ? -17.580 5.801 3.337 1.00 87.25 99 ASN A O 1
ATOM 776 N N . VAL A 1 100 ? -15.515 5.246 2.705 1.00 87.06 100 VAL A N 1
ATOM 777 C CA . VAL A 1 100 ? -15.413 6.192 1.575 1.00 87.06 100 VAL A CA 1
ATOM 778 C C . VAL A 1 100 ? -15.770 5.487 0.255 1.00 87.06 100 VAL A C 1
ATOM 780 O O . VAL A 1 100 ? -14.971 5.387 -0.676 1.00 87.06 100 VAL A O 1
ATOM 783 N N . ALA A 1 101 ? -16.989 4.947 0.175 1.00 83.38 101 ALA A N 1
ATOM 784 C CA . ALA A 1 101 ? -17.445 4.090 -0.929 1.00 83.38 101 ALA A CA 1
ATOM 785 C C . ALA A 1 101 ? -17.263 4.652 -2.366 1.00 83.38 101 ALA A C 1
ATOM 787 O O . ALA A 1 101 ? -16.935 3.853 -3.250 1.00 83.38 101 ALA A O 1
ATOM 788 N N . PRO A 1 102 ? -17.409 5.970 -2.640 1.00 89.50 102 PRO A N 1
ATOM 789 C CA . PRO A 1 102 ? -17.294 6.514 -4.000 1.00 89.50 102 PRO A CA 1
ATOM 790 C C . PRO A 1 102 ? -15.929 6.316 -4.676 1.00 89.50 102 PRO A C 1
ATOM 792 O O . PRO A 1 102 ? -15.851 6.317 -5.901 1.00 89.50 102 PRO A O 1
ATOM 795 N N . LEU A 1 103 ? -14.852 6.105 -3.913 1.00 85.56 103 LEU A N 1
ATOM 796 C CA . LEU A 1 103 ? -13.506 5.924 -4.473 1.00 85.56 103 LEU A CA 1
ATOM 797 C C . LEU A 1 103 ? -13.292 4.544 -5.113 1.00 85.56 103 LEU A C 1
ATOM 799 O O . LEU A 1 103 ? -12.452 4.394 -6.000 1.00 85.56 103 LEU A O 1
ATOM 803 N N . ILE A 1 104 ? -14.055 3.530 -4.699 1.00 86.25 104 ILE A N 1
ATOM 804 C CA . ILE A 1 104 ? -13.919 2.153 -5.193 1.00 86.25 104 ILE A CA 1
ATOM 805 C C . ILE A 1 104 ? -14.202 2.040 -6.703 1.00 86.25 104 ILE A C 1
ATOM 807 O O . ILE A 1 104 ? -13.363 1.466 -7.402 1.00 86.25 104 ILE A O 1
ATOM 811 N N . PRO A 1 105 ? -15.340 2.531 -7.243 1.00 88.44 105 PRO A N 1
ATOM 812 C CA . PRO A 1 105 ? -15.601 2.456 -8.681 1.00 88.44 105 PRO A CA 1
ATOM 813 C C . PRO A 1 105 ? -14.578 3.248 -9.506 1.00 88.44 105 PRO A C 1
ATOM 815 O O . PRO A 1 105 ? -14.151 2.745 -10.541 1.00 88.44 105 PRO A O 1
ATOM 818 N N . ILE A 1 106 ? -14.118 4.408 -9.019 1.00 87.75 106 ILE A N 1
ATOM 819 C CA . ILE A 1 106 ? -13.083 5.221 -9.683 1.00 87.75 106 ILE A CA 1
ATOM 820 C C . ILE A 1 106 ? -11.785 4.416 -9.812 1.00 87.75 106 ILE A C 1
ATOM 822 O O . ILE A 1 106 ? -11.256 4.253 -10.907 1.00 87.75 106 ILE A O 1
ATOM 826 N N . CYS A 1 107 ? -11.310 3.821 -8.713 1.00 86.44 107 CYS A N 1
ATOM 827 C CA . CYS A 1 107 ? -10.098 2.999 -8.725 1.00 86.44 107 CYS A CA 1
ATOM 828 C C . CYS A 1 107 ? -10.204 1.810 -9.691 1.00 86.44 107 CYS A C 1
ATOM 830 O O . CYS A 1 107 ? -9.239 1.483 -10.375 1.00 86.44 107 CYS A O 1
ATOM 832 N N . LYS A 1 108 ? -11.374 1.163 -9.759 1.00 85.06 108 LYS A N 1
ATOM 833 C CA . LYS A 1 108 ? -11.610 0.036 -10.674 1.00 85.06 108 LYS A CA 1
ATOM 834 C C . LYS A 1 108 ? -11.590 0.457 -12.141 1.00 85.06 108 LYS A C 1
ATOM 836 O O . LYS A 1 108 ? -11.039 -0.273 -12.957 1.00 85.06 108 LYS A O 1
ATOM 841 N N . GLN A 1 109 ? -12.173 1.609 -12.472 1.00 87.44 109 GLN A N 1
ATOM 842 C CA . GLN A 1 109 ? -12.124 2.154 -13.831 1.00 87.44 109 GLN A CA 1
ATOM 843 C C . GLN A 1 109 ? -10.678 2.420 -14.253 1.00 87.44 109 GLN A C 1
ATOM 845 O O . GLN A 1 109 ? -10.268 1.959 -15.307 1.00 87.44 109 GLN A O 1
ATOM 850 N N . MET A 1 110 ? -9.868 3.015 -13.374 1.00 81.69 110 MET A N 1
ATOM 851 C CA . MET A 1 110 ? -8.462 3.320 -13.662 1.00 81.69 110 MET A CA 1
ATOM 852 C C . MET A 1 110 ? -7.571 2.091 -13.913 1.00 81.69 110 MET A C 1
ATOM 854 O O . MET A 1 110 ? -6.528 2.234 -14.537 1.00 81.69 110 MET A O 1
ATOM 858 N N . ILE A 1 111 ? -7.920 0.905 -13.394 1.00 78.75 111 ILE A N 1
ATOM 859 C CA . ILE A 1 111 ? -7.200 -0.349 -13.706 1.00 78.75 111 ILE A CA 1
ATOM 860 C C . ILE A 1 111 ? -7.578 -0.853 -15.105 1.00 78.75 111 ILE A C 1
ATOM 862 O O . ILE A 1 111 ? -6.760 -1.460 -15.790 1.00 78.75 111 ILE A O 1
ATOM 866 N N . ASN A 1 112 ? -8.831 -0.628 -15.499 1.00 76.62 112 ASN A N 1
ATOM 867 C CA . ASN A 1 112 ? -9.386 -1.103 -16.761 1.00 76.62 112 ASN A CA 1
ATOM 868 C C . ASN A 1 112 ? -9.194 -0.113 -17.914 1.00 76.62 112 ASN A C 1
ATOM 870 O O . ASN A 1 112 ? -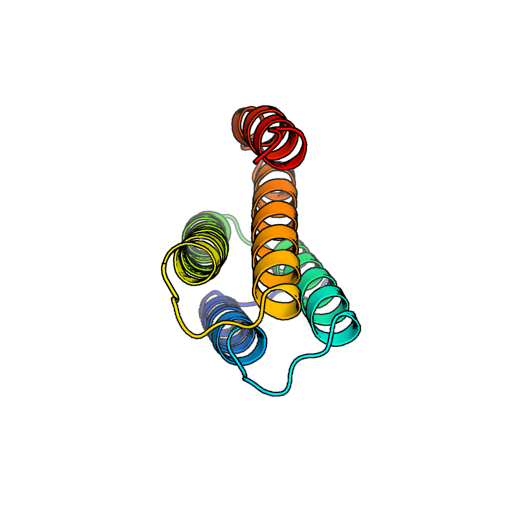9.390 -0.499 -19.069 1.00 76.62 112 ASN A O 1
ATOM 874 N N . ASP A 1 113 ? -8.832 1.136 -17.618 1.00 69.56 113 ASP A N 1
ATOM 875 C CA . ASP A 1 113 ? -8.443 2.111 -18.625 1.00 69.56 113 ASP A CA 1
ATOM 876 C C . ASP A 1 113 ? -7.221 1.578 -19.369 1.00 69.56 113 ASP A C 1
ATOM 878 O O . ASP A 1 113 ? -6.136 1.400 -18.813 1.00 69.56 113 ASP A O 1
ATOM 882 N N . LYS A 1 114 ? -7.431 1.278 -20.651 1.00 52.66 114 LYS A N 1
ATOM 883 C CA . LYS A 1 114 ? -6.370 0.888 -21.570 1.00 52.66 114 LYS A CA 1
ATOM 884 C C . LYS A 1 114 ? -5.468 2.103 -21.793 1.00 52.66 114 LYS A C 1
ATOM 886 O O . LYS A 1 114 ? -5.781 2.944 -22.630 1.00 52.66 114 LYS A O 1
ATOM 891 N N . THR A 1 115 ? -4.386 2.197 -21.028 1.00 45.12 115 THR A N 1
ATOM 892 C CA . THR A 1 115 ? -3.167 2.904 -21.456 1.00 45.12 115 THR A CA 1
ATOM 893 C C . THR A 1 115 ? -2.495 2.151 -22.585 1.00 45.12 115 THR A C 1
ATOM 895 O O . THR A 1 115 ? -2.318 0.921 -22.414 1.00 45.12 115 THR A O 1
#

Secondary structure (DSSP, 8-state):
------HHHHHHHHHHHHHHHH-TT--HHHHHHHHHHHHHHHHT--STTHHHHHHHHHHHHHHHHHHHHHH-TTS-HHHHHHHHHHHHHHHHHHHHHTT-TTHHHHHHHHHHS--

InterPro domains:
  IPR055296 SEMI-ROLLED LEAF 2-like [PTHR46087] (2-115)

Organism: Aegilops tauschii subsp. strangulata (NCBI:txid200361)

Sequence (115 aa):
LLLKLSSRQITLLLTSIWAQAVSPENTPANYEAIAHTYSLLLLFSGCKASILEALTQSFQVAFALRHYSLTEAELPPSRRRSLFTLATAMTIFSSRAFNVAPLIPICKQMINDKT

Foldseek 3Di:
DQAADDLVRLLVLLVVLLVQLPDPPDDLVSLVVSLVSLLVSLVRHDDPVSNVSSLVSLLVSLVVLCVCLVPVPPDDPNSSVSSNVSSLSSQLSSCVSNVVPVVNVVSVVVVVPDD